Protein AF-A0A8I2ZRY2-F1 (afdb_monomer)

Secondary structure (DSSP, 8-state):
-----HHHHHHHHHHHHHHHHHHHHHHHHHHTT-HHHHHHHHHHHHHHHHHTT-GGGHHHHHHHHHHHHHHTT-HHHHHHHHHHHHHHHHHTTSS-GGGHHHHHHHHHHHHHHT--

Structure (mmCIF, N/CA/C/O backbone):
data_AF-A0A8I2ZRY2-F1
#
_entry.id   AF-A0A8I2ZRY2-F1
#
loop_
_atom_site.group_PDB
_atom_site.id
_atom_site.type_symbol
_atom_site.label_atom_id
_atom_site.label_alt_id
_atom_site.label_comp_id
_atom_site.label_asym_id
_atom_site.label_entity_id
_atom_site.label_seq_id
_atom_site.pdbx_PDB_ins_code
_atom_site.Cartn_x
_atom_site.Cartn_y
_atom_site.Cartn_z
_atom_site.occupancy
_atom_site.B_iso_or_equiv
_atom_site.auth_seq_id
_atom_site.auth_comp_id
_atom_site.auth_asym_id
_atom_site.auth_atom_id
_atom_site.pdbx_PDB_model_num
ATOM 1 N N . MET A 1 1 ? 11.838 -11.013 -30.246 1.00 38.47 1 MET A N 1
ATOM 2 C CA . MET A 1 1 ? 11.399 -11.966 -29.207 1.00 38.47 1 MET A CA 1
ATOM 3 C C . MET A 1 1 ? 12.484 -12.015 -28.152 1.00 38.47 1 MET A C 1
ATOM 5 O O . MET A 1 1 ? 13.593 -12.413 -28.477 1.00 38.47 1 MET A O 1
ATOM 9 N N . CYS A 1 2 ? 12.214 -11.513 -26.948 1.00 53.25 2 CYS A N 1
ATOM 10 C CA . CYS A 1 2 ? 13.186 -11.550 -25.858 1.00 53.25 2 CYS A CA 1
ATOM 11 C C . CYS A 1 2 ? 13.114 -12.918 -25.180 1.00 53.25 2 CYS A C 1
ATOM 13 O O . CYS A 1 2 ? 12.268 -13.137 -24.320 1.00 53.25 2 CYS A O 1
ATOM 15 N N . THR A 1 3 ? 13.977 -13.845 -25.588 1.00 62.34 3 THR A N 1
ATOM 16 C CA . THR A 1 3 ? 14.194 -15.090 -24.848 1.00 62.34 3 THR A CA 1
ATOM 17 C C . THR A 1 3 ? 15.155 -14.766 -23.708 1.00 62.34 3 THR A C 1
ATOM 19 O O . THR A 1 3 ? 16.363 -14.680 -23.919 1.00 62.34 3 THR A O 1
ATOM 22 N N . ALA A 1 4 ? 14.617 -14.477 -22.522 1.00 68.19 4 ALA A N 1
ATOM 23 C CA . ALA A 1 4 ? 15.434 -14.315 -21.323 1.00 68.19 4 ALA A CA 1
ATOM 24 C C . ALA A 1 4 ? 16.130 -15.644 -20.987 1.00 68.19 4 ALA A C 1
ATOM 26 O O . ALA A 1 4 ? 15.614 -16.721 -21.297 1.00 68.19 4 ALA A O 1
ATOM 27 N N . ALA A 1 5 ? 17.311 -15.572 -20.376 1.00 75.06 5 ALA A N 1
ATOM 28 C CA . ALA A 1 5 ? 18.036 -16.765 -19.968 1.00 75.06 5 ALA A CA 1
ATOM 29 C C . ALA A 1 5 ? 17.246 -17.544 -18.881 1.00 75.06 5 ALA A C 1
ATOM 31 O O . ALA A 1 5 ? 16.486 -16.932 -18.122 1.00 75.06 5 ALA A O 1
ATOM 32 N N . PRO A 1 6 ? 17.359 -18.886 -18.810 1.00 73.00 6 PRO A N 1
ATOM 33 C CA . PRO A 1 6 ? 16.544 -19.712 -17.907 1.00 73.00 6 PRO A CA 1
ATOM 34 C C . PRO A 1 6 ? 16.659 -19.348 -16.419 1.00 73.00 6 PRO A C 1
ATOM 36 O O . PRO A 1 6 ? 15.692 -19.471 -15.674 1.00 73.00 6 PRO A O 1
ATOM 39 N N . ASP A 1 7 ? 17.824 -18.868 -15.992 1.00 64.12 7 ASP A N 1
ATOM 40 C CA . ASP A 1 7 ? 18.104 -18.352 -14.650 1.00 64.12 7 ASP A CA 1
ATOM 41 C C . ASP A 1 7 ? 17.332 -17.058 -14.344 1.00 64.12 7 ASP A C 1
ATOM 43 O O . ASP A 1 7 ? 16.789 -16.895 -13.252 1.00 64.12 7 ASP A O 1
ATOM 47 N N . VAL A 1 8 ? 17.207 -16.167 -15.330 1.00 63.44 8 VAL A N 1
ATOM 48 C CA . VAL A 1 8 ? 16.424 -14.926 -15.228 1.00 63.44 8 VAL A CA 1
ATOM 49 C C . VAL A 1 8 ? 14.927 -15.226 -15.110 1.00 63.44 8 VAL A C 1
ATOM 51 O O . VAL A 1 8 ? 14.221 -14.565 -14.341 1.00 63.44 8 VAL A O 1
ATOM 54 N N . ILE A 1 9 ? 14.445 -16.240 -15.835 1.00 67.62 9 ILE A N 1
ATOM 55 C CA . ILE A 1 9 ? 13.052 -16.703 -15.763 1.00 67.62 9 ILE A CA 1
ATOM 56 C C . ILE A 1 9 ? 12.779 -17.344 -14.399 1.00 67.62 9 ILE A C 1
ATOM 58 O O . ILE A 1 9 ? 11.866 -16.907 -13.706 1.00 67.62 9 ILE A O 1
ATOM 62 N N . ALA A 1 10 ? 13.620 -18.282 -13.957 1.00 69.31 10 ALA A N 1
ATOM 63 C CA . ALA A 1 10 ? 13.470 -18.934 -12.655 1.00 69.31 10 ALA A CA 1
ATOM 64 C C . ALA A 1 10 ? 13.490 -17.928 -11.490 1.00 69.31 10 ALA A C 1
ATOM 66 O O . ALA A 1 10 ? 12.691 -18.033 -10.560 1.00 69.31 10 ALA A O 1
ATOM 67 N N . ALA A 1 11 ? 14.349 -16.905 -11.560 1.00 70.69 11 ALA A N 1
ATOM 68 C CA . ALA A 1 11 ? 14.342 -15.815 -10.592 1.00 70.69 11 ALA A CA 1
ATOM 69 C C . ALA A 1 11 ? 13.046 -14.988 -10.661 1.00 70.69 11 ALA A C 1
ATOM 71 O O . ALA A 1 11 ? 12.534 -14.558 -9.634 1.00 70.69 11 ALA A O 1
ATOM 72 N N . SER A 1 12 ? 12.492 -14.732 -11.853 1.00 67.00 12 SER A N 1
ATOM 73 C CA . SER A 1 12 ? 11.192 -14.052 -12.009 1.00 67.00 12 SER A CA 1
ATOM 74 C C . SER A 1 12 ? 10.038 -14.850 -11.399 1.00 67.00 12 SER A C 1
ATOM 76 O O . SER A 1 12 ? 9.206 -14.265 -10.707 1.00 67.00 12 SER A O 1
ATOM 78 N N . ASP A 1 13 ? 10.012 -16.163 -11.605 1.00 75.56 13 ASP A N 1
ATOM 79 C CA . ASP A 1 13 ? 8.945 -17.030 -11.101 1.00 75.56 13 ASP A CA 1
ATOM 80 C C . ASP A 1 13 ? 9.015 -17.175 -9.576 1.00 75.56 13 ASP A C 1
ATOM 82 O O . ASP A 1 13 ? 8.001 -17.045 -8.892 1.00 75.56 13 ASP A O 1
ATOM 86 N N . ALA A 1 14 ? 10.222 -17.329 -9.021 1.00 73.06 14 ALA A N 1
ATOM 87 C CA . ALA A 1 14 ? 10.428 -17.352 -7.573 1.00 73.06 14 ALA A CA 1
ATOM 88 C C . ALA A 1 14 ? 9.969 -16.047 -6.894 1.00 73.06 14 ALA A C 1
ATOM 90 O O . ALA A 1 14 ? 9.405 -16.079 -5.800 1.00 73.06 14 ALA A O 1
ATOM 91 N N . ARG A 1 15 ? 10.172 -14.898 -7.552 1.00 75.62 15 ARG A N 1
ATOM 92 C CA . ARG A 1 15 ? 9.708 -13.590 -7.059 1.00 75.62 15 ARG A CA 1
ATOM 93 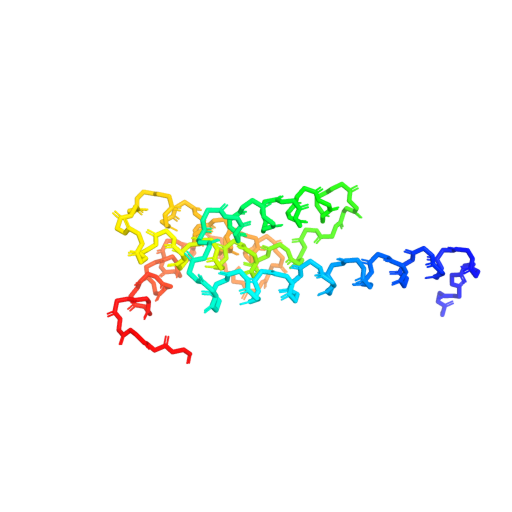C C . ARG A 1 15 ? 8.192 -13.481 -7.049 1.00 75.62 15 ARG A C 1
ATOM 95 O O . ARG A 1 15 ? 7.625 -13.107 -6.026 1.00 75.62 15 ARG A O 1
ATOM 102 N N . ARG A 1 16 ? 7.536 -13.865 -8.149 1.00 76.12 16 ARG A N 1
ATOM 103 C CA . ARG A 1 16 ? 6.067 -13.882 -8.232 1.00 76.12 16 ARG A CA 1
ATOM 104 C C . ARG A 1 16 ? 5.457 -14.786 -7.168 1.00 76.12 16 ARG A C 1
ATOM 106 O O . ARG A 1 16 ? 4.602 -14.324 -6.423 1.00 76.12 16 ARG A O 1
ATOM 113 N N . SER A 1 17 ? 5.997 -15.994 -7.000 1.00 82.75 17 SER A N 1
ATOM 114 C CA . SER A 1 17 ? 5.568 -16.914 -5.940 1.00 82.75 17 SER A CA 1
ATOM 115 C C . SER A 1 17 ? 5.693 -16.287 -4.548 1.00 82.75 17 SER A C 1
ATOM 117 O O . SER A 1 17 ? 4.789 -16.421 -3.732 1.00 82.75 17 SER A O 1
ATOM 119 N N . LYS A 1 18 ? 6.780 -15.555 -4.268 1.00 82.56 18 LYS A N 1
ATOM 120 C CA . LYS A 1 18 ? 6.977 -14.899 -2.967 1.00 82.56 18 LYS A CA 1
ATOM 121 C C . LYS A 1 18 ? 5.977 -13.765 -2.718 1.00 82.56 18 LYS A C 1
ATOM 123 O O . LYS A 1 18 ? 5.505 -13.618 -1.592 1.00 82.56 18 LYS A O 1
ATOM 128 N N . VAL A 1 19 ? 5.668 -12.955 -3.732 1.00 80.06 19 VAL A N 1
ATOM 129 C CA . VAL A 1 19 ? 4.652 -11.893 -3.621 1.00 80.06 19 VAL A CA 1
ATOM 130 C C . VAL A 1 19 ? 3.269 -12.506 -3.394 1.00 80.06 19 VAL A C 1
ATOM 132 O O . VAL A 1 19 ? 2.572 -12.081 -2.475 1.00 80.06 19 VAL A O 1
ATOM 135 N N . GLU A 1 20 ? 2.910 -13.548 -4.146 1.00 83.94 20 GLU A N 1
ATOM 136 C CA . GLU A 1 20 ? 1.648 -14.285 -3.987 1.00 83.94 20 GLU A CA 1
ATOM 137 C C . GLU A 1 20 ? 1.514 -14.900 -2.581 1.00 83.94 20 GLU A C 1
ATOM 139 O O . GLU A 1 20 ? 0.481 -14.740 -1.924 1.00 83.94 20 GLU A O 1
ATOM 144 N N . ASP A 1 21 ? 2.576 -15.522 -2.060 1.00 87.44 21 ASP A N 1
ATOM 145 C CA . ASP A 1 21 ? 2.603 -16.087 -0.705 1.00 87.44 21 ASP A CA 1
ATOM 146 C C . ASP A 1 21 ? 2.410 -15.015 0.378 1.00 87.44 21 ASP A C 1
ATOM 148 O O . ASP A 1 21 ? 1.742 -15.243 1.394 1.00 87.44 21 ASP A O 1
ATOM 152 N N . LEU A 1 22 ? 3.007 -13.833 0.198 1.00 86.56 22 LEU A N 1
ATOM 153 C CA . LEU A 1 22 ? 2.841 -12.714 1.126 1.00 86.56 22 LEU A CA 1
ATOM 154 C C . LEU A 1 22 ? 1.426 -12.128 1.040 1.00 86.56 22 LEU A C 1
ATOM 156 O O . LEU A 1 22 ? 0.824 -11.854 2.078 1.00 86.56 22 LEU A O 1
ATOM 160 N N . GLN A 1 23 ? 0.861 -11.995 -0.162 1.00 85.44 23 GLN A N 1
ATOM 161 C CA . GLN A 1 23 ? -0.523 -11.558 -0.367 1.00 85.44 23 GLN A CA 1
ATOM 162 C C . GLN A 1 23 ? -1.523 -12.519 0.300 1.00 85.44 23 GLN A C 1
ATOM 164 O O . GLN A 1 23 ? -2.430 -12.078 1.009 1.00 85.44 23 GLN A O 1
ATOM 169 N N . ALA A 1 24 ? -1.321 -13.833 0.169 1.00 87.88 24 ALA A N 1
ATOM 170 C CA . ALA A 1 24 ? -2.147 -14.832 0.846 1.00 87.88 24 ALA A CA 1
ATOM 171 C C . ALA A 1 24 ? -2.081 -14.697 2.380 1.00 87.88 24 ALA A C 1
ATOM 173 O O . ALA A 1 24 ? -3.104 -14.780 3.066 1.00 87.88 24 ALA A O 1
ATOM 174 N N . GLN A 1 25 ? -0.895 -14.421 2.930 1.00 89.19 25 GLN A N 1
ATOM 175 C CA . GLN A 1 25 ? -0.724 -14.177 4.365 1.00 89.19 25 GLN A CA 1
ATOM 176 C C . GLN A 1 25 ? -1.392 -12.879 4.832 1.00 89.19 25 GLN A C 1
ATOM 178 O O . GLN A 1 25 ? -1.947 -12.849 5.931 1.00 89.19 25 GLN A O 1
ATOM 183 N N . VAL A 1 26 ? -1.390 -11.820 4.014 1.00 88.75 26 VAL A N 1
ATOM 184 C CA . VAL A 1 26 ? -2.134 -10.583 4.308 1.00 88.75 26 VAL A CA 1
ATOM 185 C C . VAL A 1 26 ? -3.619 -10.894 4.484 1.00 88.75 26 VAL A C 1
ATOM 187 O O . VAL A 1 26 ? -4.207 -10.498 5.493 1.00 88.75 26 VAL A O 1
ATOM 190 N N . LEU A 1 27 ? -4.213 -11.655 3.559 1.00 88.56 27 LEU A N 1
ATOM 191 C CA . LEU A 1 27 ? -5.623 -12.045 3.633 1.00 88.56 27 LEU A CA 1
ATOM 192 C C . LEU A 1 27 ? -5.924 -12.902 4.871 1.00 88.56 27 LEU A C 1
ATOM 194 O O . LEU A 1 27 ? -6.907 -12.640 5.566 1.00 88.56 27 LEU A O 1
ATOM 198 N N . ASP A 1 28 ? -5.061 -13.868 5.204 1.00 91.94 28 ASP A N 1
ATOM 199 C CA . ASP A 1 28 ? -5.196 -14.668 6.430 1.00 91.94 28 ASP A CA 1
ATOM 200 C C . ASP A 1 28 ? -5.151 -13.792 7.692 1.00 91.94 28 ASP A C 1
ATOM 202 O O . ASP A 1 28 ? -5.972 -13.939 8.602 1.00 91.94 28 ASP A O 1
ATOM 206 N N . PHE A 1 29 ? -4.226 -12.833 7.750 1.00 91.88 29 PHE A N 1
ATOM 207 C CA . PHE A 1 29 ? -4.094 -11.940 8.896 1.00 91.88 29 PHE A CA 1
ATOM 208 C C . PHE A 1 29 ? -5.306 -11.024 9.042 1.00 91.88 29 PHE A C 1
ATOM 210 O O . PHE A 1 29 ? -5.805 -10.866 10.159 1.00 91.88 29 PHE A O 1
ATOM 217 N N . LEU A 1 30 ? -5.806 -10.461 7.942 1.00 88.12 30 LEU A N 1
ATOM 218 C CA . LEU A 1 30 ? -7.028 -9.658 7.944 1.00 88.12 30 LEU A CA 1
ATOM 219 C C . LEU A 1 30 ? -8.237 -10.490 8.390 1.00 88.12 30 LEU A C 1
ATOM 221 O O . LEU A 1 30 ? -8.962 -10.062 9.287 1.00 88.12 30 LEU A O 1
ATOM 225 N N . GLY A 1 31 ? -8.395 -11.710 7.864 1.00 87.38 31 GLY A N 1
ATOM 226 C CA . GLY A 1 31 ? -9.468 -12.632 8.251 1.00 87.38 31 GLY A CA 1
ATOM 227 C C . GLY A 1 31 ? -9.439 -13.028 9.733 1.00 87.38 31 GLY A C 1
ATOM 228 O O . GLY A 1 31 ? -10.483 -13.278 10.332 1.00 87.38 31 GLY A O 1
ATOM 229 N N . ARG A 1 32 ? -8.257 -13.022 10.361 1.00 93.56 32 ARG A N 1
ATOM 230 C CA . ARG A 1 32 ? -8.070 -13.276 11.803 1.00 93.56 32 ARG A CA 1
ATOM 231 C C . ARG A 1 32 ? -8.065 -12.007 12.665 1.00 93.56 32 ARG A C 1
ATOM 233 O O . ARG A 1 32 ? -7.755 -12.091 13.852 1.00 93.56 32 ARG A O 1
ATOM 240 N N . GLY A 1 33 ? -8.328 -10.831 12.092 1.00 91.44 33 GLY A N 1
ATOM 241 C CA . GLY A 1 33 ? -8.279 -9.548 12.805 1.00 91.44 33 GLY A CA 1
ATOM 242 C C . GLY A 1 33 ? -6.871 -9.110 13.234 1.00 91.44 33 GLY A C 1
ATOM 243 O O . GLY A 1 33 ? -6.720 -8.193 14.041 1.00 91.44 33 GLY A O 1
ATOM 244 N N . LYS A 1 34 ? -5.810 -9.726 12.699 1.00 95.06 34 LYS A N 1
ATOM 245 C CA . LYS A 1 34 ? -4.402 -9.389 12.970 1.00 95.06 34 LYS A CA 1
ATOM 246 C C . LYS A 1 34 ? -3.944 -8.191 12.132 1.00 95.06 34 LYS A C 1
ATOM 248 O O . LYS A 1 34 ? -2.951 -8.266 11.409 1.00 95.06 34 LYS A O 1
ATOM 253 N N . ILE A 1 35 ? -4.649 -7.067 12.257 1.00 94.12 35 ILE A N 1
ATOM 254 C CA . ILE A 1 35 ? -4.492 -5.894 11.382 1.00 94.12 35 ILE A CA 1
ATOM 255 C C . ILE A 1 35 ? -3.048 -5.378 11.329 1.00 94.12 35 ILE A C 1
ATOM 257 O O . ILE A 1 35 ? -2.497 -5.185 10.251 1.00 94.12 35 ILE A O 1
ATOM 261 N N . HIS A 1 36 ? -2.386 -5.233 12.478 1.00 94.44 36 HIS A N 1
ATOM 262 C CA . HIS A 1 36 ? -0.999 -4.754 12.528 1.00 94.44 36 HIS A CA 1
ATOM 263 C C . HIS A 1 36 ? -0.008 -5.700 11.840 1.00 94.44 36 HIS A C 1
ATOM 265 O O . HIS A 1 36 ? 1.001 -5.253 11.304 1.00 94.44 36 HIS A O 1
ATOM 271 N N . GLY A 1 37 ? -0.273 -7.008 11.859 1.00 95.31 37 GLY A N 1
ATOM 272 C CA . GLY A 1 37 ? 0.564 -7.959 11.137 1.00 95.31 37 GLY A CA 1
ATOM 273 C C . GLY A 1 37 ? 0.309 -7.914 9.629 1.00 95.31 37 GLY A C 1
ATOM 274 O O . GLY A 1 37 ? 1.265 -7.998 8.870 1.00 95.31 37 GLY A 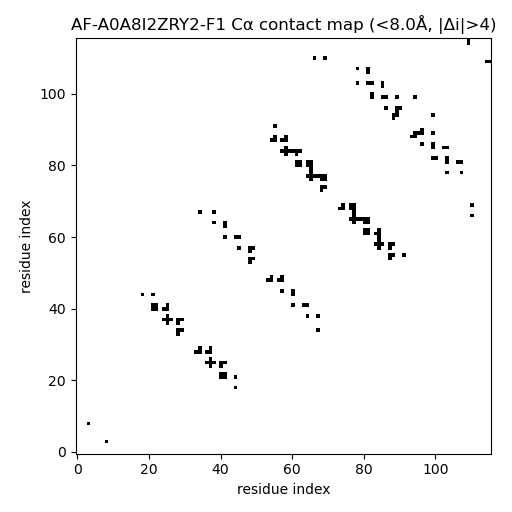O 1
ATOM 275 N N . ALA A 1 38 ? -0.940 -7.692 9.200 1.00 95.81 38 ALA A N 1
ATOM 276 C CA . ALA A 1 38 ? -1.264 -7.470 7.791 1.00 95.81 38 ALA A CA 1
ATOM 277 C C . ALA A 1 38 ? -0.564 -6.217 7.242 1.00 95.81 38 ALA A C 1
ATOM 279 O O . ALA A 1 38 ? 0.039 -6.284 6.179 1.00 95.81 38 ALA A O 1
ATOM 280 N N . ILE A 1 39 ? -0.561 -5.111 7.999 1.00 97.19 39 ILE A N 1
ATOM 281 C C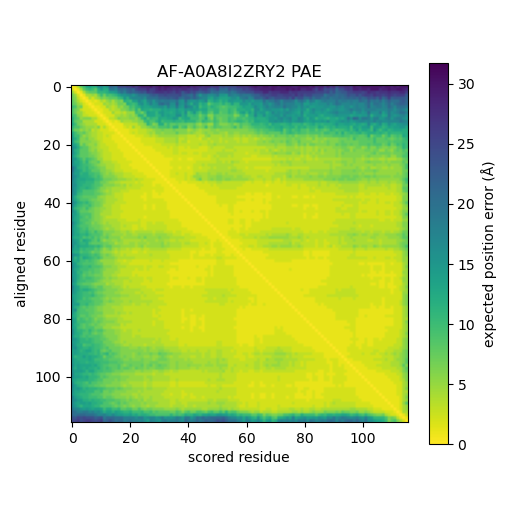A . ILE A 1 39 ? 0.174 -3.886 7.637 1.00 97.19 39 ILE A CA 1
ATOM 282 C C . ILE A 1 39 ? 1.659 -4.192 7.411 1.00 97.19 39 ILE A C 1
ATOM 284 O O . ILE A 1 39 ? 2.181 -3.887 6.344 1.00 97.19 39 ILE A O 1
ATOM 288 N N . LYS A 1 40 ? 2.315 -4.869 8.364 1.00 96.50 40 LYS A N 1
ATOM 289 C CA . LYS A 1 40 ? 3.738 -5.230 8.244 1.00 96.50 40 LYS A CA 1
ATOM 290 C C . LYS A 1 40 ? 4.033 -6.106 7.029 1.00 96.50 40 LYS A C 1
ATOM 292 O O . LYS A 1 40 ? 5.074 -5.949 6.396 1.00 96.50 40 LYS A O 1
ATOM 297 N N . LEU A 1 41 ? 3.141 -7.045 6.715 1.00 95.81 41 LEU A N 1
ATOM 298 C CA . LEU A 1 41 ? 3.285 -7.888 5.530 1.00 95.81 41 LEU A CA 1
ATOM 299 C C . LEU A 1 41 ? 3.175 -7.058 4.248 1.00 95.81 41 LEU A C 1
ATOM 301 O O . LEU A 1 41 ? 4.010 -7.222 3.368 1.00 95.81 41 LEU A O 1
ATOM 305 N N . ILE A 1 42 ? 2.216 -6.129 4.165 1.00 96.81 42 ILE A N 1
ATOM 306 C CA . ILE A 1 42 ? 2.082 -5.238 3.004 1.00 96.81 42 ILE A CA 1
ATOM 307 C C . ILE A 1 42 ? 3.310 -4.329 2.860 1.00 96.81 42 ILE A C 1
ATOM 309 O O . ILE A 1 42 ? 3.838 -4.198 1.761 1.00 96.81 42 ILE A O 1
ATOM 313 N N . GLU A 1 43 ? 3.816 -3.757 3.954 1.00 96.50 43 GLU A N 1
ATOM 314 C CA . GLU A 1 43 ? 5.058 -2.968 3.954 1.00 96.50 43 GLU A CA 1
ATOM 315 C C . GLU A 1 43 ? 6.260 -3.798 3.467 1.00 96.50 43 GLU A C 1
ATOM 317 O O . GLU A 1 43 ? 7.056 -3.315 2.667 1.00 96.50 43 GLU A O 1
ATOM 322 N N . SER A 1 44 ? 6.342 -5.074 3.861 1.00 94.50 44 SER A N 1
ATOM 323 C CA . SER A 1 44 ? 7.389 -5.991 3.381 1.00 94.50 44 SER A CA 1
ATOM 324 C C . SER A 1 44 ? 7.258 -6.299 1.883 1.00 94.50 44 SER A C 1
ATOM 326 O O . SER A 1 44 ? 8.266 -6.475 1.199 1.00 94.50 44 SER A O 1
ATOM 328 N N . ILE A 1 45 ? 6.028 -6.379 1.357 1.00 93.88 45 ILE A N 1
ATOM 329 C CA . ILE A 1 45 ? 5.797 -6.536 -0.086 1.00 93.88 45 ILE A CA 1
ATOM 330 C C . ILE A 1 45 ? 6.246 -5.273 -0.826 1.00 93.88 45 ILE A C 1
ATOM 332 O O . ILE A 1 45 ? 6.943 -5.382 -1.829 1.00 93.88 45 ILE A O 1
ATOM 336 N N . LEU A 1 46 ? 5.896 -4.084 -0.325 1.00 95.25 46 LEU A N 1
ATOM 337 C CA . LEU A 1 46 ? 6.308 -2.813 -0.926 1.00 95.25 46 LEU A CA 1
ATOM 338 C C . LEU A 1 46 ? 7.838 -2.695 -1.014 1.00 95.25 46 LEU A C 1
ATOM 340 O O . LEU A 1 46 ? 8.350 -2.366 -2.080 1.00 95.25 46 LEU A O 1
ATOM 344 N N . GLU A 1 47 ? 8.562 -3.035 0.055 1.00 93.88 47 GLU A N 1
ATOM 345 C CA . GLU A 1 47 ? 10.034 -3.039 0.068 1.00 93.88 47 GLU A CA 1
ATOM 346 C C . GLU A 1 47 ? 10.622 -4.025 -0.957 1.00 93.88 47 GLU A C 1
ATOM 348 O O . GLU A 1 47 ? 11.589 -3.710 -1.659 1.00 93.88 47 GLU A O 1
ATOM 353 N N . LEU A 1 48 ? 10.021 -5.215 -1.082 1.00 90.56 48 LEU A N 1
ATOM 354 C CA . LEU A 1 48 ? 10.433 -6.217 -2.064 1.00 90.56 48 LEU A CA 1
ATOM 355 C C . LEU A 1 48 ? 10.228 -5.711 -3.498 1.00 90.56 48 LEU A C 1
ATOM 357 O O . LEU A 1 48 ? 11.146 -5.789 -4.312 1.00 90.56 48 LEU A O 1
ATOM 361 N N . LEU A 1 49 ? 9.048 -5.164 -3.795 1.00 91.31 49 LEU A N 1
ATOM 362 C CA . LEU A 1 49 ? 8.716 -4.632 -5.117 1.00 91.31 49 LEU A CA 1
ATOM 363 C C . LEU A 1 49 ? 9.603 -3.441 -5.491 1.00 91.31 49 LEU A C 1
ATOM 365 O O . LEU A 1 49 ? 10.048 -3.349 -6.635 1.00 91.31 49 LEU A O 1
ATOM 369 N N . GLU A 1 50 ? 9.901 -2.556 -4.540 1.00 91.69 50 GLU A N 1
ATOM 370 C CA . GLU A 1 50 ? 10.811 -1.431 -4.754 1.00 91.69 50 GLU A CA 1
ATOM 371 C C . GLU A 1 50 ? 12.231 -1.915 -5.070 1.00 91.69 50 GLU A C 1
ATOM 373 O O . GLU A 1 50 ? 12.815 -1.503 -6.076 1.00 91.69 50 GLU A O 1
ATOM 378 N N . THR A 1 51 ? 12.756 -2.848 -4.268 1.00 89.94 51 THR A N 1
ATOM 379 C CA . THR A 1 51 ? 14.091 -3.442 -4.458 1.00 89.94 51 THR A CA 1
ATOM 380 C C . THR A 1 51 ? 14.224 -4.127 -5.820 1.00 89.94 51 THR A C 1
ATOM 382 O O .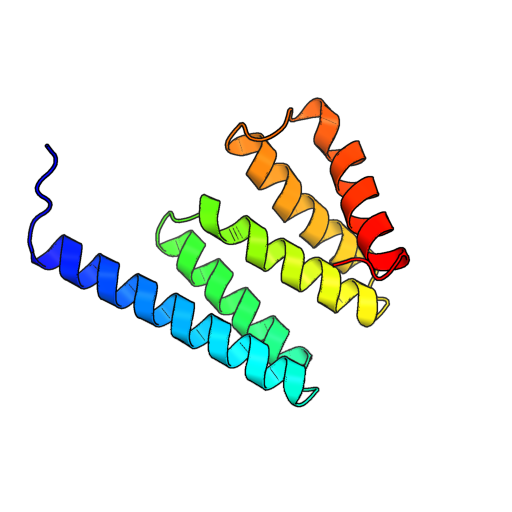 THR A 1 51 ? 15.294 -4.120 -6.430 1.00 89.94 51 THR A O 1
ATOM 385 N N . GLU A 1 52 ? 13.138 -4.712 -6.319 1.00 85.06 52 GLU A N 1
ATOM 386 C CA . GLU A 1 52 ? 13.115 -5.447 -7.583 1.00 85.06 52 GLU A CA 1
ATOM 387 C C . GLU A 1 52 ? 12.793 -4.577 -8.805 1.00 85.06 52 GLU A C 1
ATOM 389 O O . GLU A 1 52 ? 12.811 -5.083 -9.929 1.00 85.06 52 GLU A O 1
ATOM 394 N N . GLY A 1 53 ? 12.526 -3.280 -8.619 1.00 86.88 53 GLY A N 1
ATOM 395 C CA . GLY A 1 53 ? 12.145 -2.387 -9.715 1.00 86.88 53 GLY A CA 1
ATOM 396 C C . GLY A 1 53 ? 10.762 -2.705 -10.297 1.00 86.88 53 GLY A C 1
ATOM 397 O O . GLY A 1 53 ? 10.525 -2.515 -11.490 1.00 86.88 53 GLY A O 1
ATOM 398 N N . LEU A 1 54 ? 9.859 -3.231 -9.468 1.00 86.75 54 LEU A N 1
ATOM 399 C CA . LEU A 1 54 ? 8.490 -3.612 -9.816 1.00 86.75 54 LEU A CA 1
ATOM 400 C C . LEU A 1 54 ? 7.473 -2.587 -9.296 1.00 86.75 54 LEU A C 1
ATOM 402 O O . LEU A 1 54 ? 6.368 -2.945 -8.886 1.00 86.75 54 LEU A O 1
ATOM 406 N N . GLN A 1 55 ? 7.829 -1.299 -9.348 1.00 87.38 55 GLN A N 1
ATOM 407 C CA . GLN A 1 55 ? 6.993 -0.204 -8.854 1.00 87.38 55 GLN A CA 1
ATOM 408 C C . GLN A 1 55 ? 5.547 -0.228 -9.373 1.00 87.38 55 GLN A C 1
ATOM 410 O O . GLN A 1 55 ? 4.670 0.010 -8.552 1.00 87.38 55 GLN A O 1
ATOM 415 N N . PRO A 1 56 ? 5.233 -0.588 -10.640 1.00 85.38 56 PRO A N 1
ATOM 416 C CA . PRO A 1 56 ? 3.841 -0.655 -11.099 1.00 85.38 56 PRO A CA 1
ATOM 417 C C . PRO A 1 56 ? 2.927 -1.566 -10.266 1.00 85.38 56 PRO A C 1
ATOM 419 O O . PRO A 1 56 ? 1.719 -1.355 -10.236 1.00 85.38 56 PRO A O 1
ATOM 422 N N . LEU A 1 57 ? 3.484 -2.575 -9.589 1.00 88.81 57 LEU A N 1
ATOM 423 C CA . LEU A 1 57 ? 2.724 -3.503 -8.748 1.00 88.81 57 LEU A CA 1
ATOM 424 C C . LEU A 1 57 ? 2.451 -2.941 -7.343 1.00 88.81 57 LEU A C 1
ATOM 426 O O . LEU A 1 57 ? 1.651 -3.491 -6.601 1.00 88.81 57 LEU A O 1
ATOM 430 N N . MET A 1 58 ? 3.078 -1.829 -6.954 1.00 94.56 58 MET A N 1
ATOM 431 C CA . MET A 1 58 ? 2.915 -1.254 -5.613 1.00 94.56 58 MET A CA 1
ATOM 432 C C . MET A 1 58 ? 1.556 -0.557 -5.421 1.00 94.56 58 MET A C 1
ATOM 434 O O . MET A 1 58 ? 1.140 -0.345 -4.282 1.00 94.56 58 MET A O 1
ATOM 438 N N . THR A 1 59 ? 0.838 -0.219 -6.503 1.00 94.75 59 THR A N 1
ATOM 439 C CA . THR A 1 59 ? -0.443 0.510 -6.445 1.00 94.75 59 THR A CA 1
ATOM 440 C C . THR A 1 59 ? -1.476 -0.202 -5.571 1.00 94.75 59 THR A C 1
ATOM 442 O O . THR A 1 59 ? -2.060 0.424 -4.688 1.00 94.75 59 THR A O 1
ATOM 445 N N . GLU A 1 60 ? -1.683 -1.506 -5.772 1.00 91.69 60 GLU A N 1
ATOM 446 C CA . GLU A 1 60 ? -2.686 -2.289 -5.029 1.00 91.69 60 GLU A CA 1
ATOM 447 C C . GLU A 1 60 ? -2.355 -2.419 -3.534 1.00 91.69 60 GLU A C 1
ATOM 449 O O . GLU A 1 60 ? -3.237 -2.491 -2.673 1.00 91.69 60 GLU A O 1
ATOM 454 N N . HIS A 1 61 ? -1.066 -2.395 -3.205 1.00 95.81 61 HIS A N 1
ATOM 455 C CA . HIS A 1 61 ? -0.575 -2.486 -1.838 1.00 95.81 61 HIS A CA 1
ATOM 456 C C . HIS A 1 61 ? -0.759 -1.170 -1.083 1.00 95.81 61 HIS A C 1
ATOM 458 O O . HIS A 1 61 ? -1.212 -1.174 0.065 1.00 95.81 61 HIS A O 1
ATOM 464 N N . TYR A 1 62 ? -0.500 -0.038 -1.739 1.00 98.00 62 TYR A N 1
ATOM 465 C CA . TYR A 1 62 ? -0.835 1.271 -1.187 1.00 98.00 62 TYR A CA 1
ATOM 466 C C . TYR A 1 62 ? -2.349 1.455 -1.017 1.00 98.00 62 TYR A C 1
ATOM 468 O O . TYR A 1 62 ? -2.781 1.945 0.026 1.00 98.00 62 TYR A O 1
ATOM 476 N N . ASP A 1 63 ? -3.171 1.003 -1.967 1.00 95.81 63 ASP A N 1
ATOM 477 C CA . ASP A 1 63 ? -4.636 1.016 -1.827 1.00 95.81 63 ASP A CA 1
ATOM 478 C C . ASP A 1 63 ? -5.096 0.183 -0.614 1.00 95.81 63 ASP A C 1
ATOM 480 O O . ASP A 1 63 ? -5.838 0.658 0.252 1.00 95.81 63 ASP A O 1
ATOM 484 N N . SER A 1 64 ? -4.537 -1.021 -0.457 1.00 95.31 64 SER A N 1
ATOM 485 C CA . SER A 1 64 ? -4.798 -1.892 0.695 1.00 95.31 64 SER A CA 1
ATOM 486 C C . SER A 1 64 ? -4.448 -1.221 2.030 1.00 95.31 64 SER A C 1
ATOM 488 O O . SER A 1 64 ? -5.257 -1.238 2.964 1.00 95.31 64 SER A O 1
ATOM 490 N N . LEU A 1 65 ? -3.276 -0.580 2.137 1.00 97.94 65 LEU A N 1
ATOM 491 C CA . LEU A 1 65 ? -2.900 0.188 3.331 1.00 97.94 65 LEU A CA 1
ATOM 492 C C . LEU A 1 65 ? -3.850 1.362 3.567 1.00 97.94 65 LEU A C 1
ATOM 494 O O . LEU A 1 65 ? -4.276 1.595 4.701 1.00 97.94 65 LEU A O 1
ATOM 498 N N . ALA A 1 66 ? -4.215 2.089 2.511 1.00 98.00 66 ALA A N 1
ATOM 499 C CA . ALA A 1 66 ? -5.125 3.219 2.604 1.00 98.00 66 ALA A CA 1
ATOM 500 C C . ALA A 1 66 ? -6.475 2.806 3.195 1.00 98.00 66 ALA A C 1
ATOM 502 O O . ALA A 1 66 ? -6.985 3.475 4.104 1.00 98.00 66 ALA A O 1
ATOM 503 N N . ARG A 1 67 ? -7.011 1.672 2.741 1.00 95.75 67 ARG A N 1
ATOM 504 C CA . ARG A 1 67 ? -8.256 1.095 3.240 1.00 95.75 67 ARG A CA 1
ATOM 505 C C . ARG A 1 67 ? -8.138 0.582 4.676 1.00 95.75 67 ARG A C 1
ATOM 507 O O . ARG A 1 67 ? -9.013 0.860 5.495 1.00 95.75 67 ARG A O 1
ATOM 514 N N . ILE A 1 68 ? -7.054 -0.110 5.027 1.00 95.50 68 ILE A N 1
ATOM 515 C CA . ILE A 1 68 ? -6.823 -0.561 6.410 1.00 95.50 68 ILE A CA 1
ATOM 516 C C . ILE A 1 68 ? -6.783 0.641 7.363 1.00 95.50 68 ILE A C 1
ATOM 518 O O . ILE A 1 68 ? -7.506 0.671 8.360 1.00 95.50 68 ILE A O 1
ATOM 522 N N . TYR A 1 69 ? -5.992 1.666 7.038 1.00 97.62 69 TYR A N 1
ATOM 523 C CA . TYR A 1 69 ? -5.889 2.870 7.863 1.00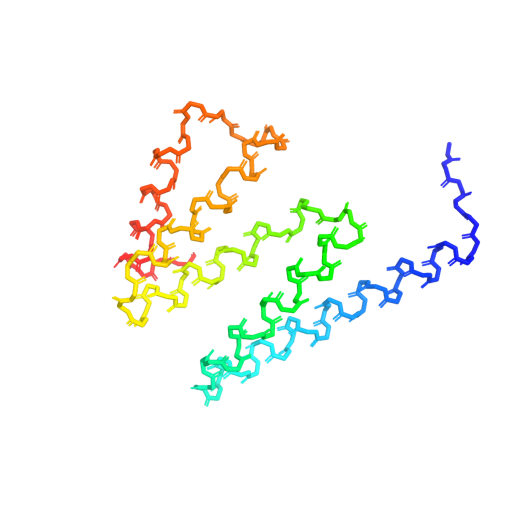 97.62 69 TYR A CA 1
ATOM 524 C C . TYR A 1 69 ? -7.200 3.663 7.917 1.00 97.62 69 TYR A C 1
ATOM 526 O O . TYR A 1 69 ? -7.486 4.297 8.933 1.00 97.62 69 TYR A O 1
ATOM 534 N N . TRP A 1 70 ? -8.036 3.596 6.877 1.00 96.50 70 TRP A N 1
ATOM 535 C CA . TRP A 1 70 ? -9.388 4.154 6.911 1.00 96.50 70 TRP A CA 1
ATOM 536 C C . TRP A 1 70 ? -10.242 3.488 7.996 1.00 96.50 70 TRP A C 1
ATOM 538 O O . TRP A 1 70 ? -10.847 4.187 8.814 1.00 96.50 70 TRP A O 1
ATOM 548 N N . TYR A 1 71 ? -10.259 2.151 8.044 1.00 93.62 71 TYR A N 1
ATOM 549 C CA . TYR A 1 71 ? -11.019 1.389 9.042 1.00 93.62 71 TYR A CA 1
ATOM 550 C C . TYR A 1 71 ? -10.485 1.556 10.467 1.00 93.62 71 TYR A C 1
ATOM 552 O O . TYR A 1 71 ? -11.265 1.538 11.416 1.00 93.62 71 TYR A O 1
ATOM 560 N N . LEU A 1 72 ? -9.182 1.796 10.624 1.00 95.31 72 LEU A N 1
ATOM 561 C CA . LEU A 1 72 ? -8.571 2.151 11.910 1.00 95.31 72 LEU A CA 1
ATOM 562 C C . LEU A 1 72 ? -8.832 3.609 12.334 1.00 95.31 72 LEU A C 1
ATOM 564 O O . LEU A 1 72 ? -8.354 4.039 13.380 1.00 95.31 72 LEU A O 1
ATOM 568 N N . ASN A 1 73 ? -9.578 4.382 11.536 1.00 96.94 73 ASN A N 1
ATOM 569 C CA . ASN A 1 73 ? -9.804 5.818 11.719 1.00 96.94 73 ASN A CA 1
ATOM 570 C C . ASN A 1 73 ? -8.511 6.667 11.677 1.00 96.94 73 ASN A C 1
ATOM 572 O O . ASN A 1 73 ? -8.499 7.828 12.088 1.00 96.94 73 ASN A O 1
ATOM 576 N N . GLU A 1 74 ? -7.429 6.134 11.107 1.00 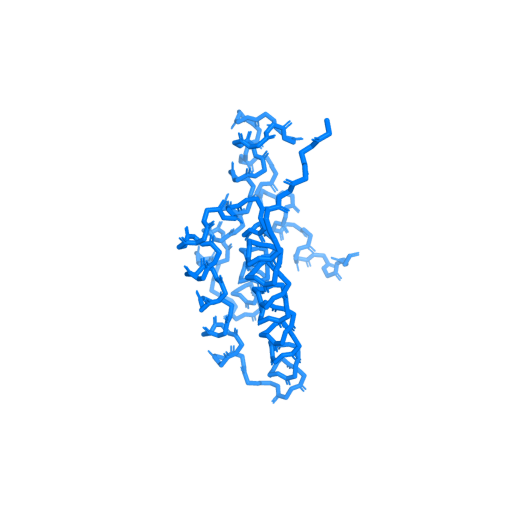97.88 74 GLU A N 1
ATOM 577 C CA . GLU A 1 74 ? -6.151 6.819 10.900 1.00 97.88 74 GLU A CA 1
ATOM 578 C C . GLU A 1 74 ? -6.151 7.583 9.564 1.00 97.88 74 GLU A C 1
ATOM 580 O O . GLU A 1 74 ? -5.427 7.270 8.616 1.00 97.88 74 GLU A O 1
ATOM 585 N N . ARG A 1 75 ? -6.994 8.619 9.474 1.00 97.25 75 ARG A N 1
ATOM 586 C CA . ARG A 1 75 ? -7.302 9.337 8.216 1.00 97.25 75 ARG A CA 1
ATOM 587 C C . ARG A 1 75 ? -6.083 9.917 7.498 1.00 97.25 75 ARG A C 1
ATOM 589 O O . ARG A 1 75 ? -6.048 9.916 6.271 1.00 97.25 75 ARG A O 1
ATOM 596 N N . VAL A 1 76 ? -5.084 10.392 8.245 1.00 98.25 76 VAL A N 1
ATOM 597 C CA . VAL A 1 76 ? -3.846 10.947 7.672 1.00 98.25 76 VAL A CA 1
ATOM 598 C C . VAL A 1 76 ? -3.064 9.864 6.930 1.00 98.25 76 VAL A C 1
ATOM 600 O O . VAL A 1 76 ? -2.705 10.061 5.771 1.00 98.25 76 VAL A O 1
ATOM 603 N N . LYS A 1 77 ? -2.863 8.697 7.557 1.00 98.19 77 LYS A N 1
ATOM 604 C CA . LYS A 1 77 ? -2.166 7.573 6.919 1.00 98.19 77 LYS A CA 1
ATOM 605 C C . LYS A 1 77 ? -2.975 6.989 5.769 1.00 98.19 77 LYS A C 1
ATOM 607 O O . LYS A 1 77 ? -2.402 6.666 4.734 1.00 98.19 77 LYS A O 1
ATOM 612 N N . SER A 1 78 ? -4.296 6.912 5.923 1.00 98.25 78 SER A N 1
ATOM 613 C CA . SER A 1 78 ? -5.195 6.480 4.853 1.00 98.25 78 SER A CA 1
ATOM 614 C C . SER A 1 78 ? -5.028 7.341 3.598 1.00 98.25 78 SER A C 1
ATOM 616 O O . SER A 1 78 ? -4.723 6.822 2.527 1.00 98.25 78 SER A O 1
ATOM 618 N N . ARG A 1 79 ? -5.114 8.671 3.744 1.00 98.44 79 ARG A N 1
ATOM 619 C CA . ARG A 1 79 ? -4.929 9.616 2.635 1.00 98.44 79 ARG A CA 1
ATOM 620 C C . ARG A 1 79 ? -3.531 9.542 2.025 1.00 98.44 79 ARG A C 1
ATOM 622 O O . ARG A 1 79 ? -3.421 9.613 0.808 1.00 98.44 79 ARG A O 1
ATOM 629 N N . ALA A 1 80 ? -2.486 9.424 2.844 1.00 98.50 80 ALA A N 1
ATOM 630 C CA . ALA A 1 80 ? -1.113 9.332 2.349 1.00 98.50 80 ALA A CA 1
ATOM 631 C C . ALA A 1 80 ? -0.923 8.106 1.443 1.00 98.50 80 ALA A C 1
ATOM 633 O O . ALA A 1 80 ? -0.418 8.240 0.336 1.00 98.50 80 ALA A O 1
ATOM 634 N N . ASN A 1 81 ? -1.415 6.941 1.869 1.00 98.50 81 ASN A N 1
ATOM 635 C CA . ASN A 1 81 ? -1.322 5.722 1.070 1.00 98.50 81 ASN A CA 1
ATOM 636 C C . ASN A 1 81 ? -2.219 5.777 -0.179 1.00 98.50 81 ASN A C 1
ATOM 638 O O . ASN A 1 81 ? -1.775 5.404 -1.259 1.00 98.50 81 ASN A O 1
ATOM 642 N N . ALA A 1 82 ? -3.439 6.325 -0.081 1.00 98.19 82 ALA A N 1
ATOM 643 C CA . ALA A 1 82 ? -4.297 6.524 -1.254 1.00 98.19 82 ALA A CA 1
ATOM 644 C C . ALA A 1 82 ? -3.609 7.423 -2.291 1.00 98.19 82 ALA A C 1
ATOM 646 O O . ALA A 1 82 ? -3.647 7.153 -3.488 1.00 98.19 82 ALA A O 1
ATOM 647 N N . ARG A 1 83 ? -2.925 8.472 -1.821 1.00 98.44 83 ARG A N 1
ATOM 648 C CA . ARG A 1 83 ? -2.125 9.348 -2.672 1.00 98.44 83 ARG A CA 1
ATOM 649 C C . ARG A 1 83 ? -0.984 8.600 -3.349 1.00 98.44 83 ARG A C 1
ATOM 651 O O . ARG A 1 83 ? -0.867 8.725 -4.560 1.00 98.44 83 ARG A O 1
ATOM 658 N N . SER A 1 84 ? -0.210 7.794 -2.623 1.00 98.00 84 SER A N 1
ATOM 659 C CA . SER A 1 84 ? 0.862 6.986 -3.219 1.00 98.00 84 SER A CA 1
ATOM 660 C C . SER A 1 84 ? 0.346 6.047 -4.314 1.00 98.00 84 SER A C 1
ATOM 662 O O . SER A 1 84 ? 0.952 5.972 -5.380 1.00 98.00 84 SER A O 1
ATOM 664 N N . ALA A 1 85 ? -0.802 5.393 -4.104 1.00 97.31 85 ALA A N 1
ATOM 665 C CA . ALA A 1 85 ? -1.425 4.545 -5.123 1.00 97.31 85 ALA A CA 1
ATOM 666 C C . ALA A 1 85 ? -1.779 5.338 -6.397 1.00 97.31 85 ALA A C 1
ATOM 668 O O . ALA A 1 85 ? -1.448 4.925 -7.509 1.00 97.31 85 ALA A O 1
ATOM 669 N N . VAL A 1 86 ? -2.422 6.497 -6.232 1.00 97.69 86 VAL A N 1
ATOM 670 C CA . VAL A 1 86 ? -2.886 7.354 -7.333 1.00 97.69 86 VAL A CA 1
ATOM 671 C C . VAL A 1 86 ? -1.723 8.033 -8.066 1.00 97.69 86 VAL A C 1
ATOM 673 O O . VAL A 1 86 ? -1.709 8.073 -9.293 1.00 97.69 86 VAL A O 1
ATOM 676 N N . GLU A 1 87 ? -0.718 8.539 -7.351 1.00 97.19 87 GLU A N 1
ATOM 677 C CA . GLU A 1 87 ? 0.479 9.135 -7.957 1.00 97.19 87 GLU A CA 1
ATOM 678 C C . GLU A 1 87 ? 1.241 8.114 -8.798 1.00 97.19 87 GLU A C 1
ATOM 680 O O . GLU A 1 87 ? 1.690 8.435 -9.895 1.00 97.19 87 GLU A O 1
ATOM 685 N N . LEU A 1 88 ? 1.330 6.870 -8.332 1.00 96.00 88 LEU A N 1
ATOM 686 C CA . LEU A 1 88 ? 1.969 5.794 -9.075 1.00 96.00 88 LEU A CA 1
ATOM 687 C C . LEU A 1 88 ? 1.211 5.462 -10.371 1.00 96.00 88 LEU A C 1
ATOM 689 O O . LEU A 1 88 ? 1.827 5.313 -11.427 1.00 96.00 88 LEU A O 1
ATOM 693 N N . LEU A 1 89 ? -0.126 5.441 -10.327 1.00 95.00 89 LEU A N 1
ATOM 694 C CA . LEU A 1 89 ? -0.953 5.329 -11.535 1.00 95.00 89 LEU A CA 1
ATOM 695 C C . LEU A 1 89 ? -0.692 6.483 -12.510 1.00 95.00 89 LEU A C 1
ATOM 697 O O . LEU A 1 89 ? -0.594 6.257 -13.717 1.00 95.00 89 LEU A O 1
ATOM 701 N N . ALA A 1 90 ? -0.539 7.706 -11.999 1.00 95.88 90 ALA A N 1
ATOM 702 C CA . ALA A 1 90 ? -0.250 8.877 -12.819 1.00 95.88 90 ALA A CA 1
ATOM 703 C C . ALA A 1 90 ? 1.144 8.809 -13.462 1.00 95.88 90 ALA A C 1
ATOM 705 O O . ALA A 1 90 ? 1.292 9.056 -14.657 1.00 95.88 90 ALA A O 1
ATOM 706 N N . VAL A 1 91 ? 2.163 8.411 -12.696 1.00 94.75 91 VAL A N 1
ATOM 707 C CA . VAL A 1 91 ? 3.543 8.221 -13.178 1.00 94.75 91 VAL A CA 1
ATOM 708 C C . VAL A 1 91 ? 3.608 7.177 -14.294 1.00 94.75 91 VAL A C 1
ATOM 710 O O . VAL A 1 91 ? 4.383 7.334 -15.237 1.00 94.75 91 VAL A O 1
ATOM 713 N N . HIS A 1 92 ? 2.773 6.140 -14.229 1.00 91.00 92 HIS A N 1
ATOM 714 C CA . HIS A 1 92 ? 2.682 5.113 -15.267 1.00 91.00 92 HIS A CA 1
ATOM 715 C C . HIS A 1 92 ? 1.703 5.446 -16.405 1.00 91.00 92 HIS A C 1
ATOM 717 O O . HIS A 1 92 ? 1.545 4.645 -17.324 1.00 91.00 92 HIS A O 1
ATOM 723 N N . GLY A 1 93 ? 1.088 6.633 -16.390 1.00 93.44 93 GLY A N 1
ATOM 724 C CA . GLY A 1 93 ? 0.254 7.139 -17.482 1.00 93.44 93 GLY A CA 1
ATOM 725 C C . GLY A 1 93 ? -1.179 6.604 -17.510 1.00 93.44 93 GLY A C 1
ATOM 726 O O . GLY A 1 93 ? -1.852 6.750 -18.527 1.00 93.44 93 GLY A O 1
ATOM 727 N N . PHE A 1 94 ? -1.663 5.996 -16.422 1.00 92.19 94 PHE A N 1
ATOM 728 C CA . PHE A 1 94 ? -3.061 5.560 -16.315 1.00 92.19 94 PHE A CA 1
ATOM 729 C C . PHE A 1 94 ? -4.023 6.724 -16.046 1.00 92.19 94 PHE A C 1
ATOM 731 O O . PHE A 1 94 ? -5.197 6.640 -16.404 1.00 92.19 94 PHE A O 1
ATOM 738 N N . ILE A 1 95 ? -3.533 7.801 -15.425 1.00 94.44 95 ILE A N 1
ATOM 739 C CA . ILE A 1 95 ? -4.272 9.042 -15.163 1.00 94.44 95 ILE A CA 1
ATOM 740 C C . ILE A 1 95 ? -3.354 10.259 -15.359 1.00 94.44 95 ILE A C 1
ATOM 742 O O . ILE A 1 95 ? -2.130 10.131 -15.338 1.00 94.44 95 ILE A O 1
ATOM 746 N N . ASP A 1 96 ? -3.932 11.453 -15.496 1.00 95.56 96 ASP A N 1
ATOM 747 C CA . ASP A 1 96 ? -3.158 12.696 -15.547 1.00 95.56 96 ASP A CA 1
ATOM 748 C C . ASP A 1 96 ? -2.672 13.111 -14.146 1.00 95.56 96 ASP A C 1
ATOM 750 O O . ASP A 1 96 ? -3.446 13.156 -13.188 1.00 95.56 96 ASP A O 1
ATOM 754 N N . LEU A 1 97 ? -1.406 13.538 -14.034 1.00 92.50 97 LEU A N 1
ATOM 755 C CA . LEU A 1 97 ? -0.817 14.040 -12.777 1.00 92.50 97 LEU A CA 1
ATOM 756 C C . LEU A 1 97 ? -1.602 15.206 -12.152 1.00 92.50 97 LEU A C 1
ATOM 758 O O . LEU A 1 97 ? -1.630 15.351 -10.932 1.00 92.50 97 LEU A O 1
ATOM 762 N N . LYS A 1 98 ? -2.251 16.036 -12.976 1.00 95.75 98 LYS A N 1
ATOM 763 C CA . LYS A 1 98 ? -3.064 17.171 -12.506 1.00 95.75 98 LYS A CA 1
ATOM 764 C C . LYS A 1 98 ? -4.349 16.726 -11.791 1.00 95.75 98 LYS A C 1
ATOM 766 O O . LYS A 1 98 ? -4.909 17.506 -11.030 1.00 95.75 98 LYS A O 1
ATOM 771 N N . ASP A 1 99 ? -4.789 15.489 -12.023 1.00 97.25 99 ASP A N 1
ATOM 772 C CA . ASP A 1 99 ? -6.041 14.944 -11.500 1.00 97.25 99 ASP A CA 1
ATOM 773 C C . ASP A 1 99 ? -5.819 14.085 -10.240 1.00 97.25 99 ASP A C 1
ATOM 775 O O . ASP A 1 99 ? -6.776 13.553 -9.681 1.00 97.25 99 ASP A O 1
ATOM 779 N N . VAL A 1 100 ? -4.580 13.966 -9.742 1.00 96.94 100 VAL A N 1
ATOM 780 C CA . VAL A 1 100 ? -4.245 13.140 -8.565 1.00 96.94 100 VAL A CA 1
ATOM 781 C C . VAL A 1 100 ? -5.151 13.448 -7.371 1.00 96.94 100 VAL A C 1
ATOM 783 O O . VAL A 1 100 ? -5.712 12.531 -6.778 1.00 96.94 100 VAL A O 1
ATOM 786 N N . ASP A 1 101 ? -5.359 14.721 -7.029 1.00 97.06 101 ASP A N 1
ATOM 787 C CA . ASP A 1 101 ? -6.183 15.087 -5.869 1.00 97.06 101 ASP A CA 1
ATOM 788 C C . ASP A 1 101 ? -7.658 14.689 -6.036 1.00 97.06 101 ASP A C 1
ATOM 790 O O . ASP A 1 101 ? -8.301 14.280 -5.064 1.00 97.06 101 ASP A O 1
ATOM 794 N N . LEU A 1 102 ? -8.175 14.752 -7.269 1.00 97.50 102 LEU A N 1
ATOM 795 C CA . LEU A 1 102 ? -9.525 14.303 -7.607 1.00 97.50 102 LEU A CA 1
ATOM 796 C C . LEU A 1 102 ? -9.661 12.793 -7.376 1.00 97.50 102 LEU A C 1
ATOM 798 O O . LEU A 1 102 ? -10.592 12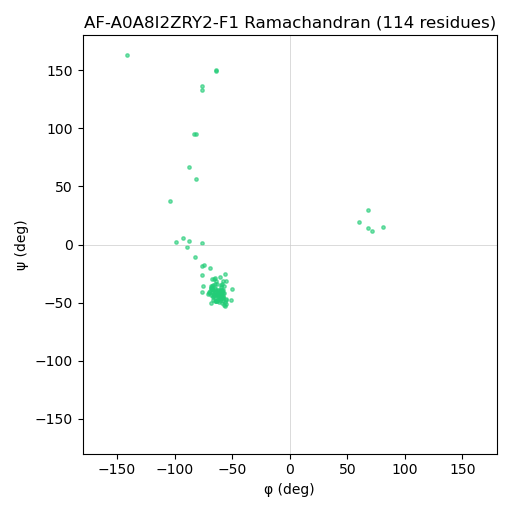.354 -6.701 1.00 97.50 102 LEU A O 1
ATOM 802 N N . TYR A 1 103 ? -8.712 12.003 -7.883 1.00 97.25 103 TYR A N 1
ATOM 803 C CA . TYR A 1 103 ? -8.727 10.548 -7.725 1.00 97.25 103 TYR A CA 1
ATOM 804 C C . TYR A 1 103 ? -8.483 10.112 -6.277 1.00 97.25 103 TYR A C 1
ATOM 806 O O . TYR A 1 103 ? -9.131 9.177 -5.813 1.00 97.25 103 TYR A O 1
ATOM 814 N N . VAL A 1 104 ? -7.635 10.815 -5.519 1.00 97.94 104 VAL A N 1
ATOM 815 C CA . VAL A 1 104 ? -7.487 10.571 -4.074 1.00 97.94 104 VAL A CA 1
ATOM 816 C C . VAL A 1 104 ? -8.811 10.805 -3.348 1.00 97.94 104 VAL A C 1
ATOM 818 O O . VAL A 1 104 ? -9.179 10.007 -2.489 1.00 97.94 104 VAL A O 1
ATOM 821 N N . GLY A 1 105 ? -9.544 11.870 -3.690 1.00 96.94 105 GLY A N 1
ATOM 822 C CA . GLY A 1 105 ? -10.892 12.110 -3.167 1.00 96.94 105 GLY A CA 1
ATOM 823 C C . GLY A 1 105 ? -11.837 10.947 -3.468 1.00 96.94 105 GLY A C 1
ATOM 824 O O . GLY A 1 105 ? -12.409 10.375 -2.545 1.00 96.94 105 GLY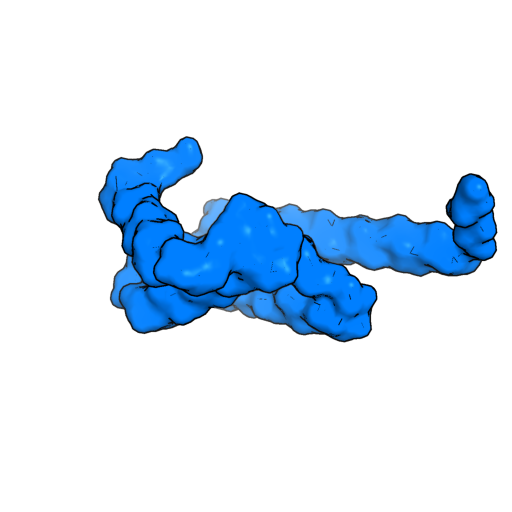 A O 1
ATOM 825 N N . ALA A 1 106 ? -11.907 10.530 -4.734 1.00 96.06 106 ALA A N 1
ATOM 826 C CA . ALA A 1 106 ? -12.765 9.430 -5.172 1.00 96.06 106 ALA A CA 1
ATOM 827 C C . ALA A 1 106 ? -12.448 8.095 -4.470 1.00 96.06 106 ALA A C 1
ATOM 829 O O . ALA A 1 106 ? -13.362 7.372 -4.074 1.00 96.06 106 ALA A O 1
ATOM 830 N N . VAL A 1 107 ? -11.164 7.778 -4.268 1.00 95.38 107 VAL A N 1
ATOM 831 C CA . VAL A 1 107 ? -10.726 6.582 -3.526 1.00 95.38 107 VAL A CA 1
ATOM 832 C C . VAL A 1 107 ? -11.199 6.635 -2.069 1.00 95.38 107 VAL A C 1
ATOM 834 O O . VAL A 1 107 ? -11.737 5.660 -1.548 1.00 95.38 107 VAL A O 1
ATOM 837 N N . LEU A 1 108 ? -11.051 7.779 -1.401 1.00 96.44 108 LEU A N 1
ATOM 838 C CA . LEU A 1 108 ? -11.496 7.931 -0.013 1.00 96.44 108 LEU A CA 1
ATOM 839 C C . LEU A 1 108 ? -13.028 7.899 0.119 1.00 96.44 108 LEU A C 1
ATOM 841 O O . LEU A 1 108 ? -13.548 7.304 1.066 1.00 96.44 108 LEU A O 1
ATOM 845 N N . ASP A 1 109 ? -13.752 8.480 -0.837 1.00 95.81 109 ASP A N 1
ATOM 846 C CA . ASP A 1 109 ? -15.216 8.431 -0.891 1.00 95.81 109 ASP A CA 1
ATOM 847 C C . ASP A 1 109 ? -15.719 6.995 -1.105 1.00 95.81 109 ASP A C 1
ATOM 849 O O . ASP A 1 109 ? -16.684 6.569 -0.460 1.00 95.81 109 ASP A O 1
ATOM 853 N N . LYS A 1 110 ? -15.014 6.200 -1.924 1.00 94.06 110 LYS A N 1
ATOM 854 C CA . LYS A 1 110 ? -15.271 4.760 -2.068 1.00 94.06 110 LYS A CA 1
ATOM 855 C C . LYS A 1 110 ? -15.205 4.063 -0.707 1.00 94.06 110 LYS A C 1
ATOM 857 O O . LYS A 1 110 ? -16.153 3.366 -0.338 1.00 94.06 110 LYS A O 1
ATOM 862 N N . TYR A 1 111 ? -14.170 4.321 0.094 1.00 93.12 111 TYR A N 1
ATOM 863 C CA . TYR A 1 111 ? -14.051 3.741 1.439 1.00 93.12 111 TYR A CA 1
ATOM 864 C C . TYR A 1 111 ? -15.165 4.177 2.394 1.00 93.12 111 TYR A C 1
ATOM 866 O O . TYR A 1 111 ? -15.578 3.396 3.255 1.00 93.12 111 TYR A O 1
ATOM 874 N N . ALA A 1 112 ? -15.657 5.411 2.265 1.00 89.69 112 ALA A N 1
ATOM 875 C CA . ALA A 1 112 ? -16.782 5.907 3.053 1.00 89.69 112 ALA A CA 1
ATOM 876 C C . ALA A 1 112 ? -18.100 5.207 2.685 1.00 89.69 112 ALA A C 1
ATOM 878 O O . ALA A 1 112 ? -18.914 4.927 3.563 1.00 89.69 112 ALA A O 1
ATOM 879 N N . SER A 1 113 ? -18.292 4.909 1.398 1.00 89.50 113 SER A N 1
ATOM 880 C CA . SER A 1 113 ? -19.501 4.261 0.878 1.00 89.50 113 SER A CA 1
ATOM 881 C C . SER A 1 113 ? -19.577 2.756 1.160 1.00 89.50 113 SER A C 1
ATOM 883 O O . SER A 1 113 ? -20.657 2.174 1.081 1.00 89.50 113 SER A O 1
ATOM 885 N N . GLY A 1 114 ? -18.445 2.120 1.483 1.00 77.00 114 GLY A N 1
ATOM 886 C CA . GLY A 1 114 ? -18.358 0.668 1.653 1.00 77.00 114 GLY A CA 1
ATOM 887 C C . GLY A 1 114 ? -18.465 -0.125 0.345 1.00 77.00 114 GLY A C 1
ATOM 888 O O . GLY A 1 114 ? -18.629 -1.340 0.404 1.00 77.00 114 GLY A O 1
ATOM 889 N N . ALA A 1 115 ? -18.391 0.539 -0.812 1.00 61.78 115 ALA A N 1
ATOM 890 C CA . ALA A 1 115 ? -18.378 -0.109 -2.118 1.00 61.78 115 ALA A CA 1
ATOM 891 C C . ALA A 1 115 ? -17.002 -0.735 -2.407 1.00 61.78 115 ALA A C 1
ATOM 893 O O . ALA A 1 115 ? -15.974 -0.079 -2.223 1.00 61.78 115 ALA A O 1
ATOM 894 N N . ASP A 1 116 ? -17.003 -1.985 -2.877 1.00 56.91 116 ASP A N 1
ATOM 895 C CA . ASP A 1 116 ? -15.829 -2.721 -3.367 1.00 56.91 116 ASP A CA 1
ATOM 896 C C . ASP A 1 116 ? -15.729 -2.682 -4.894 1.00 56.91 116 ASP A C 1
ATOM 898 O O . ASP A 1 116 ? -16.760 -2.912 -5.563 1.00 56.91 116 ASP A O 1
#

Foldseek 3Di:
DDPDDPVVVVVVVVLVVVLVVLVVVLVVCVVVVVLVVSLVSLVVSLVSCVVVVNLLVNLVSLLVQLLSCVVVVVNVSNLVSLLSSLCSCCVVPVDPPVCSVVSSVVSSVCSVVVHD

Radius of gyration: 15.83 Å; Cα contacts (8 Å, |Δi|>4): 99; chains: 1; bounding box: 38×37×42 Å

Nearest PDB structures (foldseek):
  3ro2-assembly1_A  TM=7.898E-01  e=1.079E+00  Mus musculus
  8rtc-assembly1_A  TM=7.870E-01  e=1.139E+00  Bacillus phage phi3T
  3sf4-assembly3_C  TM=6.498E-01  e=1.201E+00  Homo sapiens
  5a7d-assembly4_D  TM=7.350E-01  e=2.413E+00  Drosophila melanogaster
  5a7d-assembly2_E  TM=6.315E-01  e=4.594E+00  Drosophila melanogaster

Mean predicted aligned error: 5.47 Å

Sequence (116 aa):
MCTAAPDVIAASDARRSKVEDLQAQVLDFLGRGKIHGAIKLIESILELLETEGLQPLMTEHYDSLARIYWYLNERVKSRANARSAVELLAVHGFIDLKDVDLYVGAVLDKYASGAD

Organism: Verticillium longisporum (NCBI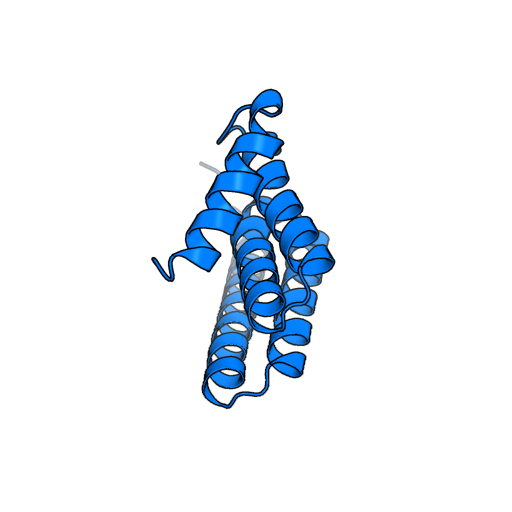:txid100787)

Solvent-accessible surface area (backbone atoms only — not comparable to full-atom values): 6288 Å² total; per-residue (Å²): 134,89,79,70,55,71,68,60,48,52,52,51,52,56,50,52,52,51,52,52,55,47,53,53,49,28,53,52,24,50,76,69,69,37,52,73,58,22,51,54,46,45,53,52,48,45,54,50,30,55,77,69,70,40,56,87,67,41,32,66,49,25,40,51,50,12,52,53,26,45,78,72,66,38,56,69,60,10,51,52,26,30,40,54,19,41,48,50,38,22,75,73,65,77,44,60,72,90,45,37,68,59,52,34,48,51,55,54,49,35,65,73,70,70,65,131

pLDDT: mean 89.2, std 11.34, range [38.47, 98.5]